Protein AF-A0AAQ4EIS1-F1 (afdb_monomer_lite)

Foldseek 3Di:
DAAALVRHDDDPQKDWDADPDWDDDPVQAQPFDWDQDPNDIDTQFGFHAHDPPRDHPNHTTMTGGVVVCVVVVVCLVPDDPVVNVVVVVVPD

InterPro domains:
  IPR001254 Serine proteases, trypsin domain [PF00089] (8-73)
  IPR009003 Peptidase S1, PA clan [SSF50494] (7-78)

Organism: Amblyomma americanum (NCBI:txid6943)

Radius of gyration: 15.47 Å; chains: 1; bounding box: 35×24×46 Å

pLDDT: mean 87.67, std 11.73, range [45.84, 98.38]

Structure (mmCIF, N/CA/C/O backbone):
data_AF-A0AAQ4EIS1-F1
#
_entry.id   AF-A0AAQ4EIS1-F1
#
loop_
_atom_site.group_PDB
_atom_site.id
_atom_site.type_symbol
_atom_site.label_atom_id
_atom_site.label_alt_id
_atom_site.label_comp_id
_atom_site.label_asym_id
_atom_site.label_entity_id
_atom_site.label_seq_id
_atom_site.pdbx_PDB_ins_code
_atom_site.Cartn_x
_atom_site.Cartn_y
_atom_site.Cartn_z
_atom_site.occupancy
_atom_site.B_iso_or_equiv
_atom_site.auth_seq_id
_atom_site.auth_comp_id
_atom_site.auth_asym_id
_atom_site.auth_atom_id
_atom_site.pdbx_PDB_model_num
ATOM 1 N N . MET A 1 1 ? 1.426 -14.113 -8.629 1.00 72.44 1 MET A N 1
ATOM 2 C CA . MET A 1 1 ? 2.529 -14.180 -7.649 1.00 72.44 1 MET A CA 1
ATOM 3 C C . MET A 1 1 ? 3.261 -12.850 -7.709 1.00 72.44 1 MET A C 1
ATOM 5 O O . MET A 1 1 ? 3.276 -12.249 -8.776 1.00 72.44 1 MET A O 1
ATOM 9 N N . CYS A 1 2 ? 3.698 -12.335 -6.565 1.00 89.31 2 CYS A N 1
ATOM 10 C CA . CYS A 1 2 ? 4.230 -10.983 -6.379 1.00 89.31 2 CYS A CA 1
ATOM 11 C C . CYS A 1 2 ? 5.630 -11.142 -5.783 1.00 89.31 2 CYS A C 1
ATOM 13 O O . CYS A 1 2 ? 5.780 -11.890 -4.818 1.00 89.31 2 CYS A O 1
ATOM 15 N N . TYR A 1 3 ? 6.621 -10.504 -6.397 1.00 92.44 3 TYR A N 1
ATOM 16 C CA . TYR A 1 3 ? 8.034 -10.650 -6.055 1.00 92.44 3 TYR A CA 1
ATOM 17 C C . TYR A 1 3 ? 8.650 -9.274 -5.809 1.00 92.44 3 TYR A C 1
ATOM 19 O O . TYR A 1 3 ? 8.147 -8.276 -6.337 1.00 92.44 3 TYR A O 1
ATOM 27 N N . ASP A 1 4 ? 9.688 -9.217 -4.986 1.00 91.56 4 ASP A N 1
ATOM 28 C CA . ASP A 1 4 ? 10.412 -7.982 -4.698 1.00 91.56 4 ASP A CA 1
ATOM 29 C C . ASP A 1 4 ? 11.471 -7.649 -5.772 1.00 91.56 4 ASP A C 1
ATOM 31 O O . ASP A 1 4 ? 11.502 -8.233 -6.856 1.00 91.56 4 ASP A O 1
ATOM 35 N N . GLU A 1 5 ? 12.329 -6.662 -5.497 1.00 88.56 5 GLU A N 1
ATOM 36 C CA . GLU A 1 5 ? 13.418 -6.274 -6.409 1.00 88.56 5 GLU A CA 1
ATOM 37 C C . GLU A 1 5 ? 14.556 -7.309 -6.519 1.00 88.56 5 GLU A C 1
ATOM 39 O O . GLU A 1 5 ? 15.447 -7.143 -7.349 1.00 88.56 5 GLU A O 1
ATOM 44 N N . ASN A 1 6 ? 14.543 -8.356 -5.691 1.00 90.44 6 ASN A N 1
ATOM 45 C CA . ASN A 1 6 ? 15.526 -9.440 -5.679 1.00 90.44 6 ASN A CA 1
ATOM 46 C C . ASN A 1 6 ? 14.924 -10.772 -6.172 1.00 90.44 6 ASN A C 1
ATOM 48 O O . ASN A 1 6 ? 15.538 -11.820 -5.975 1.00 90.44 6 ASN A O 1
ATOM 52 N N . ASP A 1 7 ? 13.738 -10.731 -6.792 1.00 90.88 7 ASP A N 1
ATOM 53 C CA . ASP A 1 7 ? 12.961 -11.893 -7.244 1.00 90.88 7 ASP A CA 1
ATOM 54 C C . ASP A 1 7 ? 12.533 -12.856 -6.112 1.00 90.88 7 ASP A C 1
ATOM 56 O O . ASP A 1 7 ? 12.237 -14.031 -6.352 1.00 90.88 7 ASP A O 1
ATOM 60 N N . GLU A 1 8 ? 12.440 -12.369 -4.871 1.00 93.50 8 GLU A N 1
ATOM 61 C CA . GLU A 1 8 ? 11.926 -13.140 -3.736 1.00 93.50 8 GLU A CA 1
ATOM 62 C C . GLU A 1 8 ? 10.403 -12.999 -3.620 1.00 93.50 8 GLU A C 1
ATOM 64 O O . GLU A 1 8 ? 9.846 -11.915 -3.804 1.00 93.50 8 GLU A O 1
ATOM 69 N N . GLU A 1 9 ? 9.700 -14.100 -3.328 1.00 94.88 9 GLU A N 1
ATOM 70 C CA . GLU A 1 9 ? 8.248 -14.061 -3.137 1.00 94.88 9 GLU A CA 1
ATOM 71 C C . GLU A 1 9 ? 7.904 -13.228 -1.901 1.00 94.88 9 GLU A C 1
ATOM 73 O O . GLU A 1 9 ? 8.368 -13.496 -0.793 1.00 94.88 9 GLU A O 1
ATOM 78 N N . VAL A 1 10 ? 7.040 -12.229 -2.074 1.00 95.19 10 VAL A N 1
ATOM 79 C CA . VAL A 1 10 ? 6.656 -11.376 -0.949 1.00 95.19 10 VAL A CA 1
ATOM 80 C C . VAL A 1 10 ? 5.666 -12.097 -0.026 1.00 95.19 10 VAL A C 1
ATOM 82 O O . VAL A 1 10 ? 4.832 -12.887 -0.484 1.00 95.19 10 VAL A O 1
ATOM 85 N N . PRO A 1 11 ? 5.667 -11.791 1.283 1.00 95.75 11 PRO A N 1
ATOM 86 C CA . PRO A 1 11 ? 4.693 -12.359 2.204 1.00 95.75 11 PRO A CA 1
ATOM 87 C C . PRO A 1 11 ? 3.257 -11.964 1.829 1.00 95.75 11 PRO A C 1
ATOM 89 O O . PRO A 1 11 ? 2.998 -10.908 1.256 1.00 95.75 11 PRO A O 1
ATOM 92 N N . LYS A 1 12 ? 2.276 -12.773 2.249 1.00 95.50 12 LYS A N 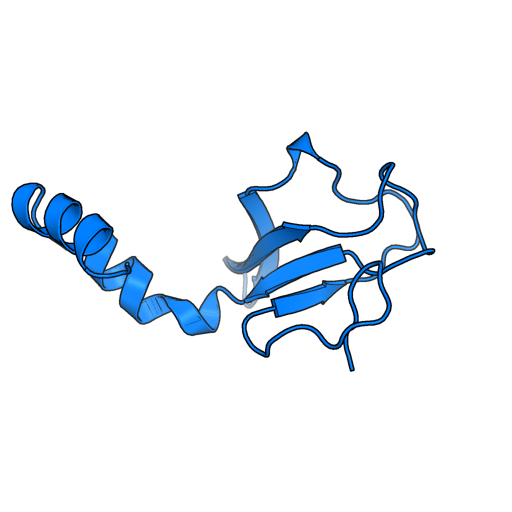1
ATOM 93 C CA . LYS A 1 12 ? 0.836 -12.528 1.995 1.00 95.50 12 LYS A CA 1
ATOM 94 C C . LYS A 1 12 ? 0.314 -11.197 2.556 1.00 95.50 12 LYS A C 1
ATOM 96 O O . LYS A 1 12 ? -0.733 -10.708 2.121 1.00 95.50 12 LYS A O 1
ATOM 101 N N . SER A 1 13 ? 1.033 -10.631 3.526 1.00 96.62 13 SER A N 1
ATOM 102 C CA . SER A 1 13 ? 0.802 -9.297 4.083 1.00 96.62 13 SER A CA 1
ATOM 103 C C . SER A 1 13 ? 1.126 -8.164 3.111 1.00 96.62 13 SER A C 1
ATOM 105 O O . SER A 1 13 ? 0.814 -7.019 3.420 1.00 96.62 13 SER A O 1
ATOM 107 N N . VAL A 1 14 ? 1.691 -8.461 1.941 1.00 97.06 14 VAL A N 1
ATOM 108 C CA . VAL A 1 14 ? 2.028 -7.505 0.888 1.00 97.06 14 VAL A CA 1
ATOM 109 C C . VAL A 1 14 ? 1.222 -7.810 -0.377 1.00 97.06 14 VAL A C 1
ATOM 111 O O . VAL A 1 14 ? 0.873 -8.956 -0.675 1.00 97.06 14 VAL A O 1
ATOM 114 N N . PHE A 1 15 ? 0.886 -6.770 -1.134 1.00 96.25 15 PHE A N 1
ATOM 115 C CA . PHE A 1 15 ? 0.402 -6.900 -2.504 1.00 96.25 15 PHE A CA 1
ATOM 116 C C . PHE A 1 15 ? 1.183 -5.990 -3.448 1.00 96.25 15 PHE A C 1
ATOM 118 O O . PHE A 1 15 ? 1.693 -4.946 -3.048 1.00 96.25 15 PHE A O 1
ATOM 125 N N . CYS A 1 16 ? 1.258 -6.409 -4.709 1.00 94.19 16 CYS A N 1
ATOM 126 C CA . CYS A 1 16 ? 1.968 -5.695 -5.759 1.00 94.19 16 CYS A CA 1
ATOM 127 C C . CYS A 1 16 ? 1.027 -4.798 -6.564 1.00 94.19 16 CYS A C 1
ATOM 129 O O . CYS A 1 16 ? -0.102 -5.195 -6.862 1.00 94.19 16 CYS A O 1
ATOM 131 N N . THR A 1 17 ? 1.534 -3.658 -7.025 1.00 92.75 17 THR A N 1
ATOM 132 C CA . THR A 1 17 ? 0.968 -2.926 -8.165 1.00 92.75 17 THR A CA 1
ATOM 133 C C . THR A 1 17 ? 2.022 -2.711 -9.243 1.00 92.75 17 THR A C 1
ATOM 135 O O . THR A 1 17 ? 3.219 -2.627 -8.971 1.00 92.75 17 THR A O 1
ATOM 138 N N . VAL A 1 18 ? 1.559 -2.622 -10.483 1.00 89.31 18 VAL A N 1
ATOM 139 C CA . VAL A 1 18 ? 2.357 -2.227 -11.644 1.00 89.31 18 VAL A CA 1
ATOM 140 C C . VAL A 1 18 ? 1.770 -0.940 -12.205 1.00 89.31 18 VAL A C 1
ATOM 142 O O . VAL A 1 18 ? 0.557 -0.737 -12.148 1.00 89.31 18 VAL A O 1
ATOM 145 N N . TYR A 1 19 ? 2.637 -0.063 -12.696 1.00 86.50 19 TYR A N 1
ATOM 146 C CA . TYR A 1 19 ? 2.258 1.234 -13.240 1.00 86.50 19 TYR A CA 1
ATOM 147 C C . TYR A 1 19 ? 2.778 1.345 -14.664 1.00 86.50 19 TYR A C 1
ATOM 149 O O . TYR A 1 19 ? 3.899 0.922 -14.937 1.00 86.50 19 TYR A O 1
ATOM 157 N N . ASP A 1 20 ? 1.986 1.960 -15.537 1.00 86.94 20 ASP A N 1
ATOM 158 C CA . ASP A 1 20 ? 2.413 2.279 -16.902 1.00 86.94 20 ASP A CA 1
ATOM 159 C C . ASP A 1 20 ? 3.202 3.599 -16.942 1.00 86.94 20 ASP A C 1
ATOM 161 O O . ASP A 1 20 ? 4.122 3.769 -17.744 1.00 86.94 20 ASP A O 1
ATOM 165 N N . HIS A 1 21 ? 2.874 4.537 -16.042 1.00 86.06 21 HIS A N 1
ATOM 166 C CA . HIS A 1 21 ? 3.49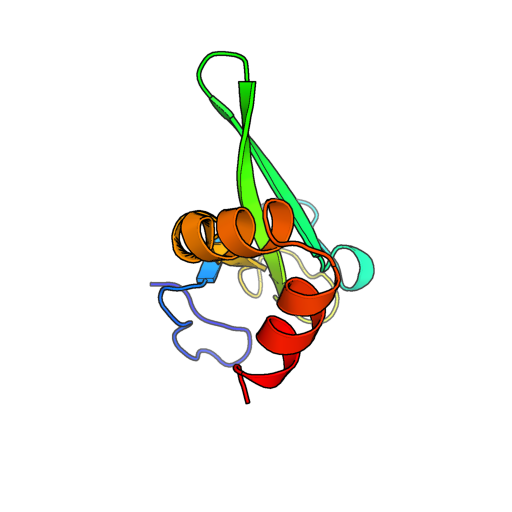2 5.859 -15.947 1.00 86.06 21 HIS A CA 1
ATOM 167 C C . HIS A 1 21 ? 3.556 6.345 -14.502 1.00 86.06 21 HIS A C 1
ATOM 169 O O . HIS A 1 21 ? 2.539 6.361 -13.811 1.00 86.06 21 HIS A O 1
ATOM 175 N N . GLY A 1 22 ? 4.735 6.820 -14.091 1.00 85.19 22 GLY A N 1
ATOM 176 C CA . GLY A 1 22 ? 5.000 7.238 -12.716 1.00 85.19 22 GLY A CA 1
ATOM 17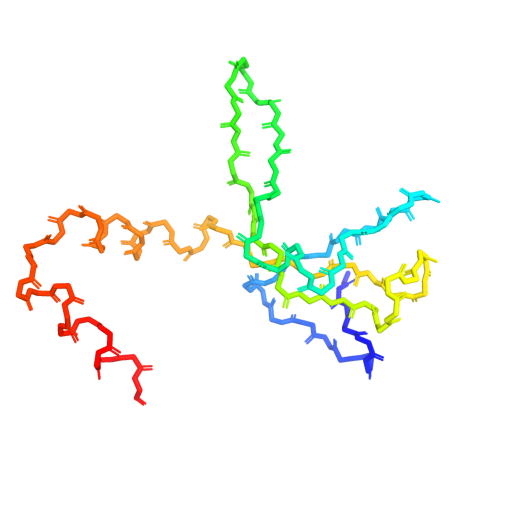7 C C . GLY A 1 22 ? 4.913 6.071 -11.729 1.00 85.19 22 GLY A C 1
ATOM 178 O O . GLY A 1 22 ? 4.122 5.148 -11.882 1.00 85.19 22 GLY A O 1
ATOM 179 N N . SER A 1 23 ? 5.737 6.092 -10.692 1.00 88.81 23 SER A N 1
ATOM 180 C CA . SER A 1 23 ? 5.608 5.155 -9.580 1.00 88.81 23 SER A CA 1
ATOM 181 C C . SER A 1 23 ? 5.730 5.925 -8.273 1.00 88.81 23 SER A C 1
ATOM 183 O O . SER A 1 23 ? 6.446 6.933 -8.235 1.00 88.81 23 SER A O 1
ATOM 185 N N . PRO A 1 24 ? 5.095 5.449 -7.190 1.00 91.31 24 PRO A N 1
ATOM 186 C CA . PRO A 1 24 ? 5.503 5.841 -5.855 1.00 91.31 24 PRO A CA 1
ATOM 187 C C . PRO A 1 24 ? 7.023 5.708 -5.698 1.00 91.31 24 PRO A C 1
ATOM 189 O O . PRO A 1 24 ? 7.670 4.842 -6.301 1.00 91.31 24 PRO A O 1
ATOM 192 N N . CYS A 1 25 ? 7.593 6.610 -4.918 1.00 89.88 25 CYS A N 1
ATOM 193 C CA . CYS A 1 25 ? 9.021 6.765 -4.732 1.00 89.88 25 CYS A CA 1
ATOM 194 C C . CYS A 1 25 ? 9.376 6.701 -3.242 1.00 89.88 25 CYS A C 1
ATOM 196 O O . CYS A 1 25 ? 8.518 6.512 -2.382 1.00 89.88 25 CYS A O 1
ATOM 198 N N . LYS A 1 26 ? 10.661 6.858 -2.906 1.00 87.94 26 LYS A N 1
ATOM 199 C CA . LYS A 1 26 ? 11.148 6.707 -1.521 1.00 87.94 26 LYS A CA 1
ATOM 200 C C . LYS A 1 26 ? 10.393 7.561 -0.496 1.00 87.94 26 LYS A C 1
ATOM 202 O O . LYS A 1 26 ? 10.221 7.119 0.631 1.00 87.94 26 LYS A O 1
ATOM 207 N N . HIS A 1 27 ? 9.957 8.760 -0.875 1.00 91.00 27 HIS A N 1
ATOM 208 C CA . HIS A 1 27 ? 9.237 9.668 0.022 1.00 91.00 27 HIS A CA 1
ATOM 209 C C . HIS A 1 27 ? 7.722 9.424 0.068 1.00 91.00 27 HIS A C 1
ATOM 211 O O . HIS A 1 27 ? 7.049 10.027 0.895 1.00 91.00 27 HIS A O 1
ATOM 217 N N . ASP A 1 28 ? 7.202 8.528 -0.773 1.00 93.50 28 ASP A N 1
ATOM 218 C CA . ASP A 1 28 ? 5.796 8.117 -0.757 1.00 93.50 28 ASP A CA 1
ATOM 219 C C . ASP A 1 28 ? 5.569 6.887 0.133 1.00 93.50 28 ASP A C 1
ATOM 221 O O . ASP A 1 28 ? 4.427 6.485 0.338 1.00 93.50 28 ASP A O 1
ATOM 225 N N . VAL A 1 29 ? 6.638 6.282 0.671 1.00 94.62 29 VAL A N 1
ATOM 226 C CA . VAL A 1 29 ? 6.557 5.192 1.655 1.00 94.62 29 VAL A CA 1
ATOM 227 C C . VAL A 1 29 ? 5.770 5.669 2.878 1.00 94.62 29 VAL A C 1
ATOM 229 O O . VAL A 1 29 ? 6.026 6.743 3.417 1.00 94.62 29 VAL A O 1
ATOM 232 N N . GLY A 1 30 ? 4.794 4.871 3.310 1.00 96.75 30 GLY A N 1
ATOM 233 C CA . GLY A 1 30 ? 3.801 5.269 4.312 1.00 96.75 30 GLY A CA 1
ATOM 234 C C . GLY A 1 30 ? 2.550 5.936 3.724 1.00 96.75 30 GLY A C 1
ATOM 235 O O . GLY A 1 30 ? 1.555 6.092 4.430 1.00 96.75 30 GLY A O 1
ATOM 236 N N . GLY A 1 31 ? 2.563 6.291 2.438 1.00 97.19 31 GLY A N 1
ATOM 237 C CA . GLY A 1 31 ? 1.427 6.872 1.730 1.00 97.19 31 GLY A CA 1
ATOM 238 C C . GLY A 1 31 ? 0.293 5.868 1.470 1.00 97.19 31 GLY A C 1
ATOM 239 O O . GLY A 1 31 ? 0.536 4.658 1.396 1.00 97.19 31 GLY A O 1
ATOM 240 N N . PRO A 1 32 ? -0.957 6.345 1.321 1.00 97.62 32 PRO A N 1
ATOM 241 C CA . PRO A 1 32 ? -2.119 5.480 1.173 1.00 97.62 32 PRO A CA 1
ATOM 242 C C . PRO A 1 32 ? -2.326 5.014 -0.276 1.00 97.62 32 PRO A C 1
ATOM 244 O O . PRO A 1 32 ? -2.253 5.797 -1.222 1.00 97.62 32 PRO A O 1
ATOM 247 N N . VAL A 1 33 ? -2.693 3.744 -0.444 1.00 97.06 33 VAL A N 1
ATOM 248 C CA . VAL A 1 33 ? -3.200 3.182 -1.704 1.00 97.06 33 VAL A CA 1
ATOM 249 C C . VAL A 1 33 ? -4.704 3.011 -1.578 1.00 97.06 33 VAL A C 1
ATOM 251 O O . VAL A 1 33 ? -5.176 2.150 -0.831 1.00 97.06 33 VAL A O 1
ATOM 254 N N . MET A 1 34 ? -5.462 3.840 -2.293 1.00 97.44 34 MET A N 1
ATOM 255 C CA . MET A 1 34 ? -6.915 3.916 -2.144 1.00 97.44 34 MET A CA 1
ATOM 256 C C . MET A 1 34 ? -7.644 3.843 -3.479 1.00 97.44 34 MET A C 1
ATOM 258 O O . MET A 1 34 ? -7.131 4.267 -4.513 1.00 97.44 34 MET A O 1
ATOM 262 N N . SER A 1 35 ? -8.885 3.371 -3.435 1.00 97.06 35 SER A N 1
ATOM 263 C CA . SER A 1 35 ? -9.833 3.506 -4.540 1.00 97.06 35 SER A CA 1
ATOM 264 C C . SER A 1 35 ? -11.216 3.853 -4.007 1.00 97.06 35 SER A C 1
ATOM 266 O O . SER A 1 35 ? -11.493 3.698 -2.817 1.00 97.06 35 SER A O 1
ATOM 268 N N . LYS A 1 36 ? -12.083 4.360 -4.883 1.00 98.06 36 LYS A N 1
ATOM 269 C CA . LYS A 1 36 ? -13.465 4.663 -4.524 1.00 98.06 36 LYS A CA 1
ATOM 270 C C . LYS A 1 36 ? -14.323 3.408 -4.692 1.00 98.06 36 LYS A C 1
ATOM 272 O O . LYS A 1 36 ? -14.461 2.920 -5.811 1.00 98.06 36 LYS A O 1
ATOM 277 N N . VAL A 1 37 ? -14.898 2.917 -3.600 1.00 96.94 37 VAL A N 1
ATOM 278 C CA . VAL A 1 37 ? -15.820 1.774 -3.551 1.00 96.94 37 VAL A CA 1
ATOM 279 C C . VAL A 1 37 ? -17.143 2.278 -2.985 1.00 96.94 37 VAL A C 1
ATOM 281 O O . VAL A 1 37 ? -17.157 2.952 -1.959 1.00 96.94 37 VAL A O 1
ATOM 284 N N . ASP A 1 38 ? -18.245 2.043 -3.699 1.00 96.62 38 ASP A N 1
ATOM 285 C CA . ASP A 1 38 ? -19.602 2.440 -3.284 1.00 96.62 38 ASP A CA 1
ATOM 286 C C . ASP A 1 38 ? -19.734 3.907 -2.834 1.00 96.62 38 ASP A C 1
ATOM 288 O O . ASP A 1 38 ? -20.477 4.259 -1.921 1.00 96.62 38 ASP A O 1
ATOM 292 N N . GLY A 1 39 ? -18.990 4.803 -3.488 1.00 97.44 39 GLY A N 1
ATOM 293 C CA . GLY A 1 39 ? -19.025 6.235 -3.198 1.00 97.44 39 GLY A CA 1
ATOM 294 C C . GLY A 1 39 ? -18.046 6.712 -2.117 1.00 97.44 39 GLY A C 1
ATOM 295 O O . GLY A 1 39 ? -17.844 7.924 -2.010 1.00 97.44 39 GLY A O 1
ATOM 296 N N . ALA A 1 40 ? -17.376 5.813 -1.394 1.00 97.69 40 ALA A N 1
ATOM 297 C CA . ALA A 1 40 ? -16.404 6.131 -0.347 1.00 97.69 40 ALA A CA 1
ATOM 298 C C . ALA A 1 40 ? -14.970 5.759 -0.758 1.00 97.69 40 ALA A C 1
ATOM 300 O O . ALA A 1 40 ? -14.755 4.823 -1.522 1.00 97.69 40 ALA A O 1
ATOM 301 N N . TRP A 1 41 ? -13.971 6.497 -0.268 1.00 97.94 41 TRP A N 1
ATOM 302 C CA . TRP A 1 41 ? -12.567 6.114 -0.444 1.00 97.94 41 TRP A CA 1
ATOM 303 C C . TRP A 1 41 ? -12.211 4.996 0.533 1.00 97.94 41 TRP A C 1
ATOM 305 O O . TRP A 1 41 ? -12.331 5.167 1.744 1.00 97.94 41 TRP A O 1
ATOM 315 N N . THR A 1 42 ? -11.756 3.866 0.005 1.00 97.81 42 THR A N 1
ATOM 316 C CA . THR A 1 42 ? -11.331 2.702 0.784 1.00 97.81 42 THR A CA 1
ATOM 317 C C . THR A 1 42 ? -9.816 2.572 0.725 1.00 97.81 42 THR A C 1
ATOM 319 O O . THR A 1 42 ? -9.231 2.584 -0.360 1.00 97.81 42 THR A O 1
ATOM 322 N N . LEU A 1 43 ? -9.186 2.433 1.893 1.00 98.00 43 LEU A N 1
ATOM 323 C CA . LEU A 1 43 ? -7.754 2.189 2.027 1.00 98.00 43 LEU A CA 1
ATOM 324 C C . LEU A 1 43 ? -7.454 0.698 1.842 1.00 98.00 43 LEU A C 1
ATOM 326 O O . LEU A 1 43 ? -7.853 -0.129 2.659 1.00 98.00 43 LEU A O 1
ATOM 330 N N . HIS A 1 44 ? -6.723 0.363 0.783 1.00 98.00 44 HIS A N 1
ATOM 331 C CA . HIS A 1 44 ? -6.335 -1.018 0.476 1.00 98.00 44 HIS A CA 1
ATOM 332 C C . HIS A 1 44 ? -4.934 -1.343 0.975 1.00 98.00 44 HIS A C 1
ATOM 334 O O . HIS A 1 44 ? -4.672 -2.463 1.423 1.00 98.00 44 HIS A O 1
ATOM 340 N N . GLY A 1 45 ? -4.032 -0.363 0.907 1.00 98.06 45 GLY A N 1
ATOM 341 C CA . GLY A 1 45 ? -2.650 -0.569 1.292 1.00 98.06 45 GLY A CA 1
ATOM 342 C C . GLY A 1 45 ? -1.889 0.673 1.699 1.00 98.06 45 GLY A C 1
ATOM 343 O O . GLY A 1 45 ? -2.375 1.793 1.568 1.00 98.06 45 GLY A O 1
ATOM 344 N N . VAL A 1 46 ? -0.674 0.436 2.176 1.00 98.38 46 VAL A N 1
ATOM 345 C CA . VAL A 1 46 ? 0.314 1.463 2.512 1.00 98.38 46 VAL A CA 1
ATOM 346 C C . VAL A 1 46 ? 1.578 1.174 1.720 1.00 98.38 46 VAL A C 1
ATOM 348 O O . VAL A 1 46 ? 2.060 0.042 1.761 1.00 98.38 46 VAL A O 1
ATOM 351 N N . VAL A 1 47 ? 2.114 2.173 1.018 1.00 96.75 47 VAL A N 1
ATOM 352 C CA . VAL A 1 47 ? 3.347 2.027 0.229 1.00 96.75 47 VAL A CA 1
ATOM 353 C C . VAL A 1 47 ? 4.482 1.574 1.145 1.00 96.75 47 VAL A C 1
ATOM 355 O O . VAL A 1 47 ? 4.800 2.261 2.117 1.00 96.75 47 VAL A O 1
ATOM 358 N N . SER A 1 48 ? 5.088 0.424 0.846 1.00 95.31 48 SER A N 1
ATOM 359 C CA . SER A 1 48 ? 6.105 -0.205 1.700 1.00 95.31 48 SER A CA 1
ATOM 360 C C . SER A 1 48 ? 7.449 -0.412 1.002 1.00 95.31 48 SER A C 1
ATOM 362 O O . SER A 1 48 ? 8.469 -0.518 1.677 1.00 95.31 48 SER A O 1
ATOM 364 N N . GLY A 1 49 ? 7.481 -0.449 -0.333 1.00 92.12 49 GLY A N 1
ATOM 365 C CA . GLY A 1 49 ? 8.720 -0.605 -1.093 1.00 92.12 49 GLY A CA 1
ATOM 366 C C . GLY A 1 49 ? 8.488 -0.782 -2.590 1.00 92.12 49 GLY A C 1
ATOM 367 O O . GLY A 1 49 ? 7.381 -0.584 -3.083 1.00 92.12 49 GLY A O 1
ATOM 368 N N . GLY A 1 50 ? 9.535 -1.157 -3.316 1.00 88.00 50 GLY A N 1
ATOM 369 C CA . GLY A 1 5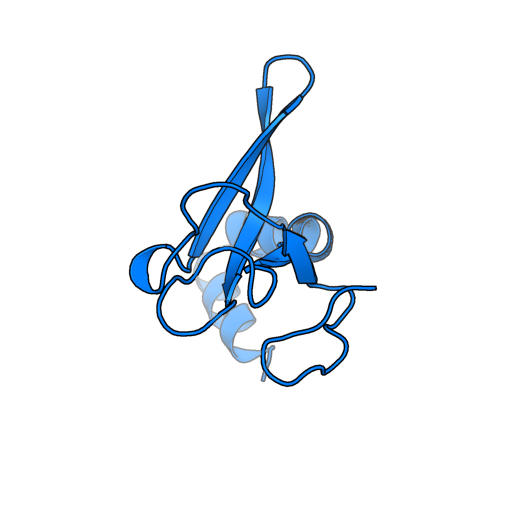0 ? 9.496 -1.396 -4.758 1.00 88.00 50 GLY A CA 1
ATOM 370 C C . GLY A 1 50 ? 10.841 -1.100 -5.416 1.00 88.00 50 GLY A C 1
ATOM 371 O O . GLY A 1 50 ? 11.855 -0.974 -4.727 1.00 88.00 50 GLY A O 1
ATOM 372 N N . ALA A 1 51 ? 10.838 -0.967 -6.744 1.00 81.50 51 ALA A N 1
ATOM 373 C CA . ALA A 1 51 ? 12.044 -0.769 -7.545 1.00 81.50 51 ALA A CA 1
ATOM 374 C C . ALA A 1 51 ? 12.904 0.420 -7.069 1.00 81.50 51 ALA A C 1
ATOM 376 O O . ALA A 1 51 ? 12.424 1.551 -6.899 1.00 81.50 51 ALA A O 1
ATOM 377 N N . LYS A 1 52 ? 14.218 0.200 -6.933 1.00 79.94 52 LYS A N 1
ATOM 378 C CA . LYS A 1 52 ? 15.181 1.287 -6.711 1.00 79.94 52 LYS A CA 1
ATOM 379 C C . LYS A 1 52 ? 15.091 2.343 -7.815 1.00 79.94 52 LYS A C 1
ATOM 381 O O . LYS A 1 52 ? 14.996 2.053 -9.002 1.00 79.94 52 LYS A O 1
ATOM 386 N N . GLY A 1 53 ? 15.194 3.608 -7.412 1.00 80.88 53 GLY A N 1
ATOM 387 C CA . GLY A 1 53 ? 15.253 4.732 -8.349 1.00 80.88 53 GLY A CA 1
ATOM 388 C C . GLY A 1 53 ? 13.913 5.121 -8.976 1.00 80.88 53 GLY A C 1
ATOM 389 O O . GLY A 1 53 ? 13.928 5.898 -9.924 1.00 80.88 53 GLY A O 1
ATOM 390 N N . CYS A 1 54 ? 12.786 4.632 -8.442 1.00 84.31 54 CYS A N 1
ATOM 391 C CA . CYS A 1 54 ? 11.435 5.056 -8.844 1.00 84.31 54 CYS A CA 1
ATOM 392 C C . CYS A 1 54 ? 11.199 4.821 -10.344 1.00 84.31 54 CYS A C 1
ATOM 394 O O . CYS A 1 54 ? 10.648 5.650 -11.070 1.00 84.31 54 CYS A O 1
ATOM 396 N N . ARG A 1 55 ? 11.728 3.680 -10.802 1.00 79.25 55 ARG A N 1
ATOM 397 C CA . ARG A 1 55 ? 11.675 3.224 -12.182 1.00 79.25 55 ARG A CA 1
ATOM 398 C C . ARG A 1 55 ? 10.372 2.485 -12.414 1.00 79.25 55 ARG A C 1
ATOM 400 O O . ARG A 1 55 ? 9.995 1.597 -11.656 1.00 79.25 55 ARG A O 1
ATOM 407 N N . VAL A 1 56 ? 9.706 2.854 -13.493 1.00 80.62 56 VAL A N 1
ATOM 408 C CA . VAL A 1 56 ? 8.441 2.257 -13.903 1.00 80.62 56 VAL A CA 1
ATOM 409 C C . VAL A 1 56 ? 8.722 0.949 -14.644 1.00 80.62 56 VAL A C 1
ATOM 411 O O . VAL A 1 56 ? 9.576 0.915 -15.526 1.00 80.62 56 VAL A O 1
ATOM 414 N N . GLY A 1 57 ? 8.000 -0.116 -14.298 1.00 72.00 57 GLY A N 1
ATOM 415 C CA . GLY A 1 57 ? 7.961 -1.359 -15.075 1.00 72.00 57 GLY A CA 1
ATOM 416 C C . GLY A 1 57 ? 9.102 -2.360 -14.855 1.00 72.00 57 GLY A C 1
ATOM 417 O O . GLY A 1 57 ? 8.984 -3.473 -15.353 1.00 72.00 57 GLY A O 1
ATOM 418 N N . GLU A 1 58 ? 10.166 -2.023 -14.112 1.00 77.06 58 GLU A N 1
ATOM 419 C CA . GLU A 1 58 ? 11.239 -2.989 -13.790 1.00 77.06 58 GLU A CA 1
ATOM 420 C C . GLU A 1 58 ? 10.814 -3.976 -12.690 1.00 77.06 58 GLU A C 1
ATOM 422 O O . GLU A 1 58 ? 10.864 -5.183 -12.897 1.00 77.06 58 GLU A O 1
ATOM 427 N N . HIS A 1 59 ? 10.334 -3.472 -11.549 1.00 86.00 59 HIS A N 1
ATOM 428 C CA . HIS A 1 59 ? 9.780 -4.288 -10.464 1.00 86.00 59 HIS A CA 1
ATOM 429 C C . HIS A 1 59 ? 8.457 -3.687 -9.982 1.00 86.00 59 HIS A C 1
ATOM 431 O O . HIS A 1 59 ? 8.270 -2.466 -10.068 1.00 86.00 59 HIS A O 1
ATOM 437 N N . PRO A 1 60 ? 7.520 -4.510 -9.481 1.00 91.69 60 PRO A N 1
ATOM 438 C CA . PRO A 1 60 ? 6.275 -3.997 -8.939 1.00 91.69 60 PRO A CA 1
ATOM 439 C C . PRO A 1 60 ? 6.526 -3.141 -7.694 1.00 91.69 60 PRO A C 1
ATOM 441 O O . PRO A 1 60 ? 7.501 -3.311 -6.960 1.00 91.69 60 PRO A O 1
ATOM 444 N N . MET A 1 61 ? 5.593 -2.236 -7.424 1.00 93.25 61 MET A N 1
ATOM 445 C CA . MET A 1 61 ? 5.541 -1.550 -6.141 1.00 93.25 61 MET A CA 1
ATOM 446 C C . MET A 1 61 ? 4.854 -2.430 -5.117 1.00 93.25 61 MET A C 1
ATOM 448 O O . MET A 1 61 ? 3.854 -3.082 -5.417 1.00 93.25 61 MET A O 1
ATOM 452 N N . LEU A 1 62 ? 5.386 -2.413 -3.906 1.00 95.38 62 LEU A N 1
ATOM 453 C CA . LEU A 1 62 ? 4.959 -3.252 -2.804 1.00 95.38 62 LEU A CA 1
ATOM 454 C C . LEU A 1 62 ? 4.170 -2.415 -1.805 1.00 95.38 62 LEU A C 1
ATOM 456 O O . LEU A 1 62 ? 4.600 -1.324 -1.418 1.00 95.38 62 LEU A O 1
ATOM 460 N N . HIS A 1 63 ? 3.035 -2.959 -1.374 1.00 97.00 63 HIS A N 1
ATOM 461 C CA . HIS A 1 63 ? 2.142 -2.306 -0.426 1.00 97.00 63 HIS A CA 1
ATOM 462 C C . HIS A 1 63 ? 1.723 -3.263 0.676 1.00 97.00 63 HIS A C 1
ATOM 464 O O . HIS A 1 63 ? 1.269 -4.376 0.400 1.00 97.00 63 HIS A O 1
ATOM 470 N N . THR A 1 64 ? 1.789 -2.811 1.923 1.00 98.06 64 THR A N 1
ATOM 471 C CA . THR A 1 64 ? 1.214 -3.534 3.060 1.00 98.06 64 THR A CA 1
ATOM 472 C C . THR A 1 64 ? -0.295 -3.649 2.873 1.00 98.06 64 THR A C 1
ATOM 474 O O . THR A 1 64 ? -0.973 -2.641 2.689 1.00 98.06 64 THR A O 1
ATOM 477 N N . ARG A 1 65 ? -0.848 -4.861 2.948 1.00 97.75 65 ARG A N 1
ATOM 478 C CA . ARG A 1 65 ? -2.284 -5.149 2.847 1.00 97.75 65 ARG A CA 1
ATOM 479 C C . ARG A 1 65 ? -2.994 -4.764 4.143 1.00 97.75 65 ARG A C 1
ATOM 481 O O . ARG A 1 65 ? -3.054 -5.562 5.077 1.00 97.75 65 ARG A O 1
ATOM 488 N N . VAL A 1 66 ? -3.587 -3.573 4.174 1.00 98.00 66 VAL A N 1
ATOM 489 C CA . VAL A 1 66 ? -4.209 -2.990 5.380 1.00 98.00 66 VAL A CA 1
ATOM 490 C C . VAL A 1 66 ? -5.307 -3.877 5.968 1.00 98.00 66 VAL A C 1
ATOM 492 O O . VAL A 1 66 ? -5.405 -3.988 7.185 1.00 98.00 66 VAL A O 1
ATOM 495 N N . ALA A 1 67 ? -6.071 -4.581 5.130 1.00 96.88 67 ALA A N 1
ATOM 496 C CA . ALA A 1 67 ? -7.150 -5.460 5.585 1.00 96.88 67 ALA A CA 1
ATOM 497 C C . ALA A 1 67 ? -6.700 -6.544 6.588 1.00 96.88 67 ALA A C 1
ATOM 499 O O . ALA A 1 67 ? -7.490 -6.947 7.433 1.00 96.88 67 ALA A O 1
ATOM 500 N N . LEU A 1 68 ? -5.441 -7.000 6.528 1.00 97.56 68 LEU A N 1
ATOM 501 C CA . LEU A 1 68 ? -4.910 -8.002 7.465 1.00 97.56 68 LEU A CA 1
ATOM 502 C C . LEU A 1 68 ? -4.495 -7.420 8.823 1.00 97.56 68 LEU A C 1
ATOM 504 O O . LEU A 1 68 ? -4.180 -8.176 9.736 1.00 97.56 68 LEU A O 1
ATOM 508 N N . PHE A 1 69 ? -4.489 -6.095 8.957 1.00 96.19 69 PHE A N 1
ATOM 509 C CA . PHE A 1 69 ? -4.091 -5.379 10.168 1.00 96.19 69 PHE A CA 1
ATOM 510 C C . PHE A 1 69 ? -5.242 -4.551 10.754 1.00 96.19 69 PHE A C 1
ATOM 512 O O . PHE A 1 69 ? -5.004 -3.736 11.638 1.00 96.19 69 PHE A O 1
ATOM 519 N N . ALA A 1 70 ? -6.481 -4.739 10.287 1.00 93.88 70 ALA A N 1
ATOM 520 C CA . ALA A 1 70 ? -7.633 -3.960 10.744 1.00 93.88 70 ALA A CA 1
ATOM 521 C C . ALA A 1 70 ? -7.847 -4.076 12.263 1.00 93.88 70 ALA A C 1
ATOM 523 O O . ALA A 1 70 ? -7.923 -3.054 12.936 1.00 93.88 70 ALA A O 1
ATOM 524 N N . ASP A 1 71 ? -7.817 -5.295 12.811 1.00 93.38 71 ASP A N 1
ATOM 525 C CA . ASP A 1 71 ? -7.961 -5.537 14.256 1.00 93.38 71 ASP A CA 1
ATOM 526 C C . ASP A 1 71 ? -6.830 -4.890 15.065 1.00 93.38 71 ASP A C 1
ATOM 528 O O . ASP A 1 71 ? -7.036 -4.373 16.163 1.00 93.38 71 ASP A O 1
ATOM 532 N N . LEU A 1 72 ? -5.612 -4.902 14.512 1.00 91.75 72 LEU A N 1
ATOM 533 C CA . LEU A 1 72 ? -4.463 -4.244 15.121 1.00 91.75 72 LEU A CA 1
ATOM 534 C C . LEU A 1 72 ? -4.694 -2.731 15.178 1.00 91.75 72 LEU A C 1
ATOM 536 O O . LEU A 1 72 ? -4.543 -2.125 16.235 1.00 91.75 72 LEU A O 1
ATOM 540 N N . ILE A 1 73 ? -5.074 -2.129 14.052 1.00 92.19 73 ILE A N 1
ATOM 541 C CA . ILE A 1 73 ? -5.331 -0.690 13.938 1.00 92.19 73 ILE A CA 1
ATOM 542 C C . ILE A 1 73 ? -6.467 -0.273 14.878 1.00 92.19 73 ILE A C 1
ATOM 544 O O . ILE A 1 73 ? -6.321 0.716 15.599 1.00 92.19 73 ILE A O 1
ATOM 548 N N . ASP A 1 74 ? -7.557 -1.037 14.921 1.00 91.38 74 ASP A N 1
ATOM 549 C CA . ASP A 1 74 ? -8.687 -0.806 15.824 1.00 91.38 74 ASP A CA 1
ATOM 550 C C . ASP A 1 74 ? -8.223 -0.816 17.286 1.00 91.38 74 ASP A C 1
ATOM 552 O O . ASP A 1 74 ? -8.390 0.166 18.012 1.00 91.38 74 ASP A O 1
ATOM 556 N N . LYS A 1 75 ? -7.474 -1.851 17.684 1.00 88.38 75 LYS A N 1
ATOM 557 C CA . LYS A 1 75 ? -6.896 -1.941 19.028 1.00 88.38 75 LYS A CA 1
ATOM 558 C C . LYS A 1 75 ? -6.026 -0.731 19.371 1.00 88.38 75 LYS A C 1
ATOM 560 O O . LYS A 1 75 ? -6.156 -0.184 20.461 1.00 88.38 75 LYS A O 1
ATOM 565 N N . TYR A 1 76 ? -5.145 -0.302 18.468 1.00 86.69 76 TYR A N 1
ATOM 566 C CA . TYR A 1 76 ? -4.266 0.846 18.713 1.00 86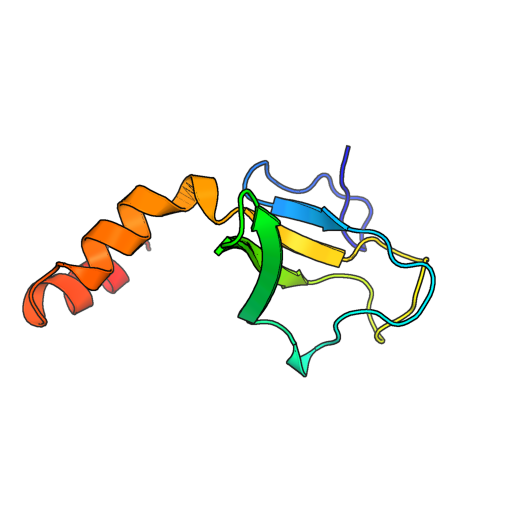.69 76 TYR A CA 1
ATOM 567 C C . TYR A 1 76 ? -5.033 2.168 18.806 1.00 86.69 76 TYR A C 1
ATOM 569 O O . TYR A 1 76 ? -4.683 3.011 19.627 1.00 86.69 76 TYR A O 1
ATOM 577 N N . THR A 1 77 ? -6.065 2.358 17.986 1.00 87.25 77 THR A N 1
ATOM 578 C CA . THR A 1 77 ? -6.828 3.616 17.921 1.00 87.25 77 THR A CA 1
ATOM 579 C C . THR A 1 77 ? -7.869 3.751 19.030 1.00 87.25 77 THR A C 1
ATOM 581 O O . THR A 1 77 ? -8.214 4.872 19.401 1.00 87.25 77 THR A O 1
ATOM 584 N N . HIS A 1 78 ? -8.312 2.632 19.604 1.00 85.06 78 HIS A N 1
ATOM 585 C CA . HIS A 1 78 ? -9.266 2.592 20.712 1.00 85.06 78 HIS A CA 1
ATOM 586 C C . HIS A 1 78 ? -8.624 2.298 22.083 1.00 85.06 78 HIS A C 1
ATOM 588 O O . HIS A 1 78 ? -9.315 2.344 23.102 1.00 85.06 78 HIS A O 1
ATOM 594 N N . SER A 1 79 ? -7.315 2.021 22.140 1.00 78.50 79 SER A N 1
ATOM 595 C CA . SER A 1 79 ? -6.585 1.836 23.404 1.00 78.50 79 SER A CA 1
ATOM 596 C C . SER A 1 79 ? -6.396 3.142 24.184 1.00 78.50 79 SER A C 1
ATOM 598 O O . SER A 1 79 ? -6.304 4.230 23.616 1.00 78.50 79 SER A O 1
ATOM 600 N N . THR A 1 80 ? -6.300 3.042 25.513 1.00 7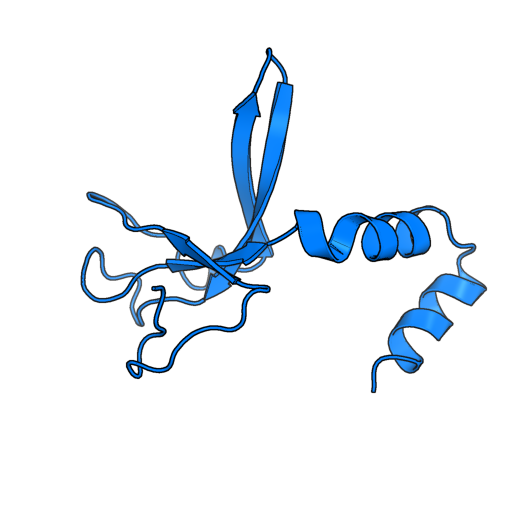6.00 80 THR A N 1
ATOM 601 C CA . THR A 1 80 ? -5.888 4.182 26.346 1.00 76.00 80 THR A CA 1
ATOM 602 C C . THR A 1 80 ? -4.385 4.444 26.179 1.00 76.00 80 THR A C 1
ATOM 604 O O . THR A 1 80 ? -3.617 3.519 25.918 1.00 76.00 80 THR A O 1
ATOM 607 N N . GLY A 1 81 ? -3.928 5.692 26.346 1.00 67.25 81 GLY A N 1
ATOM 608 C CA . GLY A 1 81 ? -2.542 6.082 26.024 1.00 67.25 81 GLY A CA 1
ATOM 609 C C . GLY A 1 81 ? -1.440 5.270 26.730 1.00 67.25 81 GLY A C 1
ATOM 610 O O . GLY A 1 81 ? -0.351 5.101 26.184 1.00 67.25 81 GLY A O 1
ATOM 611 N N . THR A 1 82 ? -1.718 4.711 27.910 1.00 65.56 82 THR A N 1
ATOM 612 C CA . THR A 1 82 ? -0.822 3.782 28.621 1.00 65.56 82 THR A CA 1
ATOM 613 C C . THR A 1 82 ? -0.733 2.403 27.967 1.00 65.56 82 THR A C 1
ATOM 615 O O . THR A 1 82 ? 0.352 1.835 27.908 1.00 65.56 82 THR A O 1
ATOM 618 N N . GLU A 1 83 ? -1.836 1.874 27.436 1.00 66.69 83 GLU A N 1
ATOM 619 C CA . GLU A 1 83 ? -1.866 0.568 26.763 1.00 66.69 83 GLU A CA 1
ATOM 620 C C . GLU A 1 83 ? -1.263 0.638 25.357 1.00 66.69 83 GLU A C 1
ATOM 622 O O . GLU A 1 83 ? -0.583 -0.292 24.924 1.00 66.69 83 GLU A O 1
ATOM 627 N N . GLN A 1 84 ? -1.437 1.770 24.672 1.00 67.06 84 GLN A N 1
ATOM 628 C CA . GLN A 1 84 ? -0.905 1.992 23.330 1.00 67.06 84 GLN A CA 1
ATOM 629 C C . GLN A 1 84 ? 0.630 1.892 23.282 1.00 67.06 84 GLN A C 1
ATOM 631 O O . GLN A 1 84 ? 1.191 1.295 22.363 1.00 67.06 84 GLN A O 1
ATOM 636 N N . CYS A 1 85 ? 1.313 2.422 24.303 1.00 65.75 85 CYS A N 1
ATOM 637 C CA . CYS A 1 85 ? 2.772 2.355 24.423 1.00 65.75 85 CYS A CA 1
ATOM 638 C C . CYS A 1 85 ? 3.261 0.919 24.695 1.00 65.75 85 CYS A C 1
ATOM 640 O O . CYS A 1 85 ? 4.276 0.487 24.152 1.00 65.75 85 CYS A O 1
ATOM 642 N N . SER A 1 86 ? 2.503 0.137 25.472 1.00 67.56 86 SER A N 1
ATOM 643 C CA . SER A 1 86 ? 2.827 -1.266 25.760 1.00 67.56 86 SER A CA 1
ATOM 644 C C . SER A 1 86 ? 2.668 -2.186 24.543 1.00 67.56 86 SER A C 1
ATOM 646 O O . SER A 1 86 ? 3.419 -3.153 24.403 1.00 67.56 86 SER A O 1
ATOM 648 N N . LEU A 1 87 ? 1.742 -1.885 23.626 1.00 65.75 87 LEU A N 1
ATOM 649 C CA . LEU A 1 87 ? 1.568 -2.666 22.394 1.00 65.75 87 LEU A CA 1
ATOM 650 C C . LEU A 1 87 ? 2.780 -2.572 21.455 1.00 65.75 87 LEU A C 1
ATOM 652 O O . LEU A 1 87 ? 3.131 -3.566 20.815 1.00 65.75 87 LEU A O 1
ATOM 656 N N . LEU A 1 88 ? 3.462 -1.422 21.434 1.00 63.03 88 LEU A N 1
ATOM 657 C CA . LEU A 1 88 ? 4.691 -1.230 20.656 1.00 63.03 88 LEU A CA 1
ATOM 658 C C . LEU A 1 88 ? 5.842 -2.101 21.179 1.00 63.03 88 LEU A C 1
ATOM 660 O O . LEU A 1 88 ? 6.675 -2.552 20.401 1.00 63.03 88 LEU A O 1
ATOM 664 N N . THR A 1 89 ? 5.865 -2.381 22.485 1.00 61.84 89 THR A N 1
ATOM 665 C CA . THR A 1 89 ? 6.906 -3.202 23.127 1.00 61.84 89 THR A CA 1
ATOM 666 C C . THR A 1 89 ? 6.639 -4.708 23.083 1.00 61.84 89 THR A C 1
ATOM 668 O O . THR A 1 89 ? 7.551 -5.489 23.309 1.00 61.84 89 THR A O 1
ATOM 671 N N . ALA A 1 90 ? 5.404 -5.132 22.792 1.00 58.25 90 ALA A N 1
ATOM 672 C CA . ALA A 1 90 ? 5.013 -6.547 22.758 1.00 58.25 90 ALA A CA 1
ATOM 673 C C . ALA A 1 90 ? 5.194 -7.215 21.378 1.00 58.25 90 ALA A C 1
ATOM 675 O O . ALA A 1 90 ? 4.886 -8.393 21.227 1.00 58.25 90 ALA A O 1
ATOM 676 N N . SER A 1 91 ? 5.644 -6.460 20.370 1.00 55.09 91 SER A N 1
ATOM 677 C CA . SER A 1 91 ? 5.820 -6.928 18.984 1.00 55.09 91 SER A CA 1
ATOM 678 C C . SER A 1 91 ? 7.289 -7.213 18.615 1.00 55.09 91 SER A C 1
ATOM 680 O O . SER A 1 91 ? 7.598 -7.348 17.432 1.00 55.09 91 SER A O 1
ATOM 682 N N . THR A 1 92 ? 8.183 -7.283 19.608 1.00 45.84 92 THR A N 1
ATOM 683 C CA . THR A 1 92 ? 9.600 -7.683 19.480 1.00 45.84 92 THR A CA 1
ATOM 684 C C . THR A 1 92 ? 9.826 -9.047 20.106 1.00 45.84 92 THR A C 1
ATOM 686 O O . THR A 1 92 ? 10.524 -9.871 19.482 1.00 45.84 92 THR A O 1
#

Secondary structure (DSSP, 8-state):
--B-TTSPBPPTTEEEE--SS----GGGTT-EEEEEETTEEEEEEEEEE-STTS-SSSS-EEEEEGGGGHHHHHHHHHS-HHHHHHHHHTT-

Sequence (92 aa):
MCYDENDEEVPKSVFCTVYDHGSPCKHDVGGPVMSKVDGAWTLHGVVSGGAKGCRVGEHPMLHTRVALFADLIDKYTHSTGTEQCSLLTAST